Protein AF-A0A392Q9C6-F1 (afdb_monomer_lite)

pLDDT: mean 92.64, std 10.54, range [57.91, 98.56]

Organism: NCBI:txid97028

Secondary structure (DSSP, 8-state):
-HHHHHHHHHTT--EEEEES-TT-HHHHHHHHTSTTHHHHEEEEE--TTSTTTTHHHHTT-S-------------S---

InterPro domains:
  IPR008030 NmrA-like domain [PF05368] (2-69)
  IPR036291 NAD(P)-binding domain superfamily [SSF51735] (2-78)
  IPR050425 NAD(P)-dependent dehydratase-like [PTHR10366] (1-70)

Sequence (79 aa):
ASWLVKFLLQRGYTVRATVRDLNNPNKVDHLLKLDGAKEKLELFKADLLEEGSFDSVIQGCHGVFHTASPAVFDVDNPQ

Radius of gyration: 13.97 Å; chains: 1; bounding box: 29×35×37 Å

Foldseek 3Di:
DQVVLLVCQVVVAQDEEEDQDPPDCVGPVSNCPRVNCVPRYDYAHADPPDPPRCVVVCPPDPDDDPPDDPDDPPPPDPD

Structure (mmCIF, N/CA/C/O backbone):
data_AF-A0A392Q9C6-F1
#
_entry.id   AF-A0A392Q9C6-F1
#
loop_
_atom_site.group_PDB
_atom_site.id
_atom_site.type_symbol
_atom_site.label_atom_id
_atom_site.label_alt_id
_atom_site.label_comp_id
_atom_site.label_asym_id
_atom_site.label_entity_id
_atom_site.label_seq_id
_atom_site.pdbx_PDB_ins_code
_atom_site.Cartn_x
_atom_site.Cartn_y
_atom_site.Cartn_z
_atom_site.occupancy
_atom_site.B_iso_or_equiv
_atom_site.auth_seq_id
_atom_site.auth_comp_id
_atom_site.auth_asym_id
_atom_site.auth_atom_id
_atom_site.pdbx_PDB_model_num
ATOM 1 N N . ALA A 1 1 ? -2.405 5.180 -8.947 1.00 86.06 1 ALA A N 1
ATOM 2 C CA . ALA A 1 1 ? -2.917 4.350 -7.834 1.00 86.06 1 ALA A CA 1
ATOM 3 C C . ALA A 1 1 ? -3.719 5.138 -6.787 1.00 86.06 1 ALA A C 1
ATOM 5 O O . ALA A 1 1 ? -4.759 4.658 -6.362 1.00 86.06 1 ALA A O 1
ATOM 6 N N . SER A 1 2 ? -3.295 6.335 -6.366 1.00 93.75 2 SER A N 1
ATOM 7 C CA . SER A 1 2 ? -3.822 7.009 -5.159 1.00 93.75 2 SER A CA 1
ATOM 8 C C . SER A 1 2 ? -5.335 7.274 -5.151 1.00 93.75 2 SER A C 1
ATOM 10 O O . SER A 1 2 ? -5.979 7.125 -4.118 1.00 93.75 2 SER A O 1
ATOM 12 N N . TRP A 1 3 ? -5.935 7.585 -6.304 1.00 97.12 3 TRP A N 1
ATOM 13 C CA . TRP A 1 3 ? -7.393 7.728 -6.423 1.00 97.12 3 TRP A CA 1
ATOM 14 C C . TRP A 1 3 ? -8.154 6.420 -6.193 1.00 97.12 3 TRP A C 1
ATOM 16 O O . TRP A 1 3 ? -9.203 6.427 -5.558 1.00 97.12 3 TRP A O 1
ATOM 26 N N . LEU A 1 4 ? -7.615 5.292 -6.660 1.00 97.94 4 LEU A N 1
ATOM 27 C CA . LEU A 1 4 ? -8.211 3.982 -6.416 1.00 97.94 4 LEU A CA 1
ATOM 28 C C . LEU A 1 4 ? -8.192 3.655 -4.918 1.00 97.94 4 LEU A C 1
ATOM 30 O O . LEU A 1 4 ? -9.219 3.268 -4.370 1.00 97.94 4 LEU A O 1
ATOM 34 N N . VAL A 1 5 ? -7.057 3.895 -4.251 1.00 98.25 5 VAL A N 1
ATOM 35 C CA . VAL A 1 5 ? -6.924 3.729 -2.794 1.00 98.25 5 VAL A CA 1
ATOM 36 C C . VAL A 1 5 ? -7.970 4.572 -2.063 1.00 98.25 5 VAL A C 1
ATOM 38 O O . VAL A 1 5 ? -8.724 4.037 -1.256 1.00 98.25 5 VAL A O 1
ATOM 41 N N . LYS A 1 6 ? -8.095 5.859 -2.416 1.00 98.38 6 LYS A N 1
ATOM 42 C CA . LYS A 1 6 ? -9.116 6.760 -1.857 1.00 98.38 6 LYS A CA 1
ATOM 43 C C . LYS A 1 6 ? -10.526 6.180 -1.985 1.00 98.38 6 LYS A C 1
ATOM 45 O O . LYS A 1 6 ? -11.263 6.126 -1.006 1.00 98.38 6 LYS A O 1
ATOM 50 N N . PHE A 1 7 ? -10.910 5.737 -3.178 1.00 98.38 7 PHE A N 1
ATOM 51 C CA . PHE A 1 7 ? -12.263 5.244 -3.433 1.00 98.38 7 PHE A CA 1
ATOM 52 C C . PHE A 1 7 ? -12.574 3.899 -2.773 1.00 98.38 7 PHE A C 1
ATOM 54 O O . PHE A 1 7 ? -13.741 3.645 -2.460 1.00 98.38 7 PHE A O 1
ATOM 61 N N . LEU A 1 8 ? -11.569 3.046 -2.574 1.00 98.50 8 LEU A N 1
ATOM 62 C CA . LEU A 1 8 ? -11.710 1.798 -1.826 1.00 98.50 8 LEU A CA 1
ATOM 63 C C . LEU A 1 8 ? -11.877 2.077 -0.326 1.00 98.50 8 LEU A C 1
ATOM 65 O O . LEU A 1 8 ? -12.807 1.549 0.282 1.00 98.50 8 LEU A O 1
ATOM 69 N N . LEU A 1 9 ? -11.067 2.976 0.245 1.00 98.56 9 LEU A N 1
ATOM 70 C CA . LEU A 1 9 ? -11.207 3.406 1.642 1.00 98.56 9 LEU A CA 1
ATOM 71 C C . LEU A 1 9 ? -12.590 4.021 1.907 1.00 98.56 9 LEU A C 1
ATOM 73 O O . LEU A 1 9 ? -13.269 3.629 2.854 1.00 98.56 9 LEU A O 1
ATOM 77 N N . GLN A 1 10 ? -13.066 4.901 1.019 1.00 97.94 10 GLN A N 1
ATOM 78 C CA . GLN A 1 10 ? -14.401 5.513 1.114 1.00 97.94 10 GLN A CA 1
ATOM 79 C C . GLN A 1 10 ? -15.552 4.498 1.040 1.00 97.94 10 GLN A C 1
ATOM 81 O O . GLN A 1 10 ? -16.618 4.732 1.602 1.00 97.94 10 GLN A O 1
ATOM 86 N N . ARG A 1 11 ? -15.347 3.361 0.366 1.00 97.88 11 ARG A N 1
ATOM 87 C CA . ARG A 1 11 ? -16.309 2.246 0.324 1.00 97.88 11 ARG A CA 1
ATOM 88 C C . ARG A 1 11 ? -16.169 1.285 1.507 1.00 97.88 11 ARG A C 1
ATOM 90 O O . ARG A 1 11 ? -16.883 0.292 1.573 1.00 97.88 11 ARG A O 1
ATOM 97 N N . GLY A 1 12 ? -15.267 1.575 2.441 1.00 97.75 12 GLY A N 1
ATOM 98 C CA . GLY A 1 12 ? -15.090 0.819 3.672 1.00 97.75 12 GLY A CA 1
ATOM 99 C C . GLY A 1 12 ? -14.162 -0.389 3.563 1.00 97.75 12 GLY A C 1
ATOM 100 O O . GLY A 1 12 ? -14.074 -1.131 4.544 1.00 97.75 12 GLY A O 1
ATOM 101 N N . 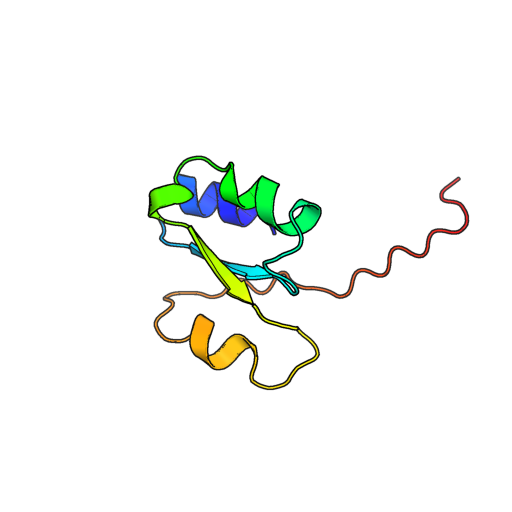TYR A 1 13 ? -13.454 -0.574 2.447 1.00 98.50 13 TYR A N 1
ATOM 102 C CA . TYR A 1 13 ? -12.470 -1.647 2.304 1.00 98.50 13 TYR A CA 1
ATOM 103 C C . TYR A 1 13 ? -11.214 -1.374 3.138 1.00 98.50 13 TYR A C 1
ATOM 105 O O . TYR A 1 13 ? -10.763 -0.233 3.233 1.00 98.50 13 TYR A O 1
ATOM 113 N N . THR A 1 14 ? -10.621 -2.436 3.685 1.00 98.50 14 THR A N 1
ATOM 114 C CA . THR A 1 14 ? -9.217 -2.424 4.116 1.00 98.50 14 THR A CA 1
ATOM 115 C C . THR A 1 14 ? -8.335 -2.527 2.879 1.00 98.50 14 THR A C 1
ATOM 117 O O . THR A 1 14 ? -8.526 -3.420 2.050 1.00 98.50 14 THR A O 1
ATOM 120 N N . VAL A 1 15 ? -7.390 -1.603 2.733 1.00 98.44 15 VAL A N 1
ATOM 121 C CA . VAL A 1 15 ? -6.522 -1.491 1.562 1.00 98.44 15 VAL A CA 1
ATOM 122 C C . VAL A 1 15 ? -5.079 -1.727 1.980 1.00 98.44 15 VAL A C 1
ATOM 124 O O . VAL A 1 15 ? -4.537 -1.003 2.809 1.00 98.44 15 VAL A O 1
ATOM 127 N N . ARG A 1 16 ? -4.436 -2.702 1.337 1.00 98.44 16 ARG A N 1
ATOM 128 C CA . ARG A 1 16 ? -2.982 -2.867 1.368 1.00 98.44 16 ARG A CA 1
ATOM 129 C C . ARG A 1 16 ? -2.407 -2.239 0.106 1.00 98.44 16 ARG A C 1
ATOM 131 O O . ARG A 1 16 ? -2.717 -2.691 -0.995 1.00 98.44 16 ARG A O 1
ATOM 138 N N . ALA A 1 17 ? -1.625 -1.174 0.247 1.00 97.88 17 ALA A N 1
ATOM 139 C CA . ALA A 1 17 ? -0.990 -0.499 -0.881 1.00 97.88 17 ALA A CA 1
ATOM 140 C C . ALA A 1 17 ? 0.525 -0.707 -0.848 1.00 97.88 17 ALA A C 1
ATOM 142 O O . ALA A 1 17 ? 1.155 -0.626 0.203 1.00 97.88 17 ALA A O 1
ATOM 143 N N . THR A 1 18 ? 1.118 -0.946 -2.013 1.00 97.56 18 THR A N 1
ATOM 144 C CA . THR A 1 18 ? 2.562 -1.144 -2.147 1.00 97.56 18 THR A CA 1
ATOM 145 C C . THR A 1 18 ? 3.255 0.115 -2.650 1.00 97.56 18 THR A C 1
ATOM 147 O O . THR A 1 18 ? 2.794 0.751 -3.603 1.00 97.56 18 THR A O 1
ATOM 150 N N . VAL A 1 19 ? 4.404 0.438 -2.065 1.00 96.12 19 VAL A N 1
ATOM 151 C CA . VAL A 1 19 ? 5.333 1.472 -2.539 1.00 96.12 19 VAL A CA 1
ATOM 152 C C . VAL A 1 19 ? 6.749 0.898 -2.607 1.00 96.12 19 VAL A C 1
ATOM 154 O O . VAL A 1 19 ? 7.069 -0.044 -1.894 1.00 96.12 19 VAL A O 1
ATOM 157 N N . ARG A 1 20 ? 7.625 1.470 -3.440 1.00 94.56 20 ARG A N 1
ATOM 158 C CA . ARG A 1 20 ? 9.027 1.007 -3.535 1.00 94.56 20 ARG A CA 1
ATOM 159 C C . ARG A 1 20 ? 9.870 1.379 -2.316 1.00 94.56 20 ARG A C 1
ATOM 161 O O . ARG A 1 20 ? 10.790 0.658 -1.947 1.00 94.56 20 ARG A O 1
ATOM 168 N N . ASP A 1 21 ? 9.554 2.512 -1.697 1.00 94.81 21 ASP A N 1
ATOM 169 C CA . ASP A 1 21 ? 10.252 3.016 -0.521 1.00 94.81 21 ASP A CA 1
ATOM 170 C C . ASP A 1 21 ? 9.251 3.652 0.444 1.00 94.81 21 ASP A C 1
ATOM 172 O O . ASP A 1 21 ? 8.576 4.628 0.106 1.00 94.81 21 ASP A O 1
ATOM 176 N N . LEU A 1 22 ? 9.156 3.073 1.640 1.00 95.69 22 LEU A N 1
ATOM 177 C CA . LEU A 1 22 ? 8.291 3.550 2.717 1.00 95.69 22 LEU A CA 1
ATOM 178 C C . LEU A 1 22 ? 8.825 4.836 3.360 1.00 95.69 22 LEU A C 1
ATOM 180 O O . LEU A 1 22 ? 8.050 5.592 3.936 1.00 95.69 22 LEU A O 1
ATOM 184 N N . ASN A 1 23 ? 10.126 5.106 3.230 1.00 95.88 23 ASN A N 1
ATOM 185 C CA . ASN A 1 23 ? 10.781 6.262 3.840 1.00 95.88 23 ASN A CA 1
ATOM 186 C C . ASN A 1 23 ? 10.753 7.506 2.943 1.00 95.88 23 ASN A C 1
ATOM 188 O O . ASN A 1 23 ? 11.312 8.537 3.308 1.00 95.88 23 ASN A O 1
ATOM 192 N N . ASN A 1 24 ? 10.114 7.432 1.771 1.00 95.69 24 ASN A N 1
ATOM 193 C CA . ASN A 1 24 ? 10.013 8.552 0.845 1.00 95.69 24 ASN A CA 1
ATOM 194 C C . ASN A 1 24 ? 8.687 9.316 1.050 1.00 95.69 24 ASN A C 1
ATOM 196 O O . ASN A 1 24 ? 7.674 8.929 0.453 1.00 95.69 24 ASN A O 1
ATOM 200 N N . PRO A 1 25 ? 8.665 10.425 1.820 1.00 94.69 25 PRO A N 1
ATOM 201 C CA . PRO A 1 25 ? 7.434 11.158 2.139 1.00 94.69 25 PRO A CA 1
ATOM 202 C C . PRO A 1 25 ? 6.704 11.650 0.886 1.00 94.69 25 PRO A C 1
ATOM 204 O O . PRO A 1 25 ? 5.478 11.593 0.821 1.00 94.69 25 PRO A O 1
ATOM 207 N N . ASN A 1 26 ? 7.429 12.005 -0.182 1.00 92.81 26 ASN A N 1
ATOM 208 C CA . ASN A 1 26 ? 6.816 12.422 -1.448 1.00 92.81 26 ASN A CA 1
ATOM 209 C C . ASN A 1 26 ? 5.950 11.316 -2.078 1.00 92.81 26 ASN A C 1
ATOM 211 O O . ASN A 1 26 ? 5.031 11.599 -2.850 1.00 92.81 26 ASN A O 1
ATOM 215 N N . LYS A 1 27 ? 6.238 10.046 -1.772 1.00 91.81 27 LYS A N 1
ATOM 216 C CA . LYS A 1 27 ? 5.497 8.885 -2.275 1.00 91.81 27 LYS A CA 1
ATOM 217 C C . LYS A 1 27 ? 4.463 8.349 -1.288 1.00 91.81 27 LYS A C 1
ATOM 219 O O . LYS A 1 27 ? 3.510 7.732 -1.755 1.00 91.81 27 LYS A O 1
ATOM 224 N N . VAL A 1 28 ? 4.598 8.598 0.017 1.00 96.62 28 VAL A N 1
ATOM 225 C CA . VAL A 1 28 ? 3.689 8.027 1.032 1.00 96.62 28 VAL A CA 1
ATOM 226 C C . VAL A 1 28 ? 2.714 9.034 1.643 1.00 96.62 28 VAL A C 1
ATOM 228 O O . VAL A 1 28 ? 1.564 8.675 1.892 1.00 96.62 28 VAL A O 1
ATOM 231 N N . ASP A 1 29 ? 3.097 10.303 1.812 1.00 97.25 29 ASP A N 1
ATOM 232 C CA . ASP A 1 29 ? 2.300 11.292 2.556 1.00 97.25 29 ASP A CA 1
ATOM 233 C C . ASP A 1 29 ? 0.891 11.468 1.998 1.00 97.25 29 ASP A C 1
ATOM 235 O O . ASP A 1 29 ? -0.082 11.586 2.740 1.00 97.25 29 ASP A O 1
ATOM 239 N N . HIS A 1 30 ? 0.775 11.505 0.673 1.00 97.00 30 HIS A N 1
ATOM 240 C CA . HIS A 1 30 ? -0.504 11.716 0.009 1.00 97.00 30 HIS A CA 1
ATOM 241 C C . HIS A 1 30 ? -1.467 10.532 0.194 1.00 97.00 30 HIS A C 1
ATOM 243 O O . HIS A 1 30 ? -2.672 10.723 0.072 1.00 97.00 30 HIS A O 1
ATOM 249 N N . LEU A 1 31 ? -0.958 9.328 0.487 1.00 98.06 31 LEU A N 1
ATOM 250 C CA . LEU A 1 31 ? -1.769 8.156 0.825 1.00 98.06 31 LEU A CA 1
ATOM 251 C C . LEU A 1 31 ? -2.174 8.187 2.302 1.00 98.06 31 LEU A C 1
ATOM 253 O O . LEU A 1 31 ? -3.337 7.963 2.622 1.00 98.06 31 LEU A O 1
ATOM 257 N N . LEU A 1 32 ? -1.235 8.530 3.189 1.00 97.69 32 LEU A N 1
ATOM 258 C CA . LEU A 1 32 ? -1.468 8.611 4.636 1.00 97.69 32 LEU A CA 1
ATOM 259 C C . LEU A 1 32 ? -2.450 9.729 5.031 1.00 97.69 32 LEU A C 1
ATOM 261 O O . LEU A 1 32 ? -3.077 9.655 6.084 1.00 97.69 32 LEU A O 1
ATOM 265 N N . LYS A 1 33 ? -2.593 10.759 4.188 1.00 97.94 33 LYS A N 1
ATOM 266 C CA . LYS A 1 33 ? -3.538 11.874 4.372 1.00 97.94 33 LYS A CA 1
ATOM 267 C C . LYS A 1 33 ? -4.952 11.590 3.842 1.00 97.94 33 LYS A C 1
ATOM 269 O O . LYS A 1 33 ? -5.799 12.472 3.930 1.00 97.94 33 LYS A O 1
ATOM 274 N N . LEU A 1 34 ? -5.215 10.414 3.263 1.00 98.31 34 LEU A N 1
ATOM 275 C CA . LEU A 1 34 ? -6.557 10.060 2.789 1.00 98.31 34 LEU A CA 1
ATOM 276 C C . LEU A 1 34 ? -7.512 9.800 3.964 1.00 98.31 34 LEU A C 1
ATOM 278 O O . LEU A 1 34 ? -7.123 9.228 4.981 1.00 98.31 34 LEU A O 1
AT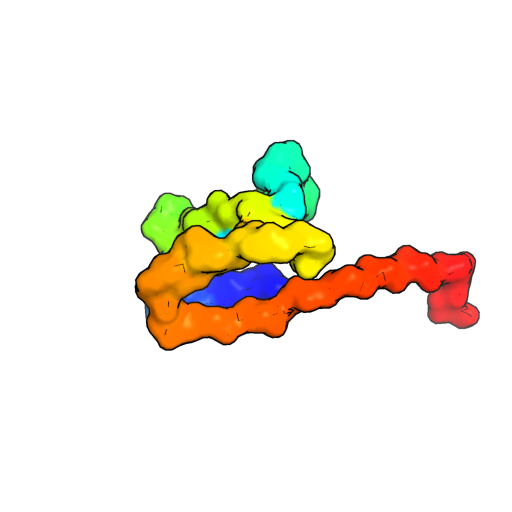OM 282 N N . ASP A 1 35 ? -8.784 10.159 3.792 1.00 97.81 35 ASP A N 1
ATOM 283 C CA . ASP A 1 35 ? -9.828 9.842 4.770 1.00 97.81 35 ASP A CA 1
ATOM 284 C C . ASP A 1 35 ? -9.938 8.320 4.964 1.00 97.81 35 ASP A C 1
ATOM 286 O O . ASP A 1 35 ? -10.050 7.564 3.994 1.00 97.81 35 ASP A O 1
ATOM 290 N N . GLY A 1 36 ? -9.896 7.867 6.220 1.00 97.75 36 GLY A N 1
ATOM 291 C CA . GLY A 1 36 ? -9.917 6.445 6.584 1.00 97.75 36 GLY A CA 1
ATOM 292 C C . GLY A 1 36 ? -8.565 5.728 6.482 1.00 97.75 36 GLY A C 1
ATOM 293 O O . GLY A 1 36 ? -8.491 4.525 6.741 1.00 97.75 36 GLY A O 1
ATOM 294 N N . ALA A 1 37 ? -7.488 6.424 6.095 1.00 98.00 37 ALA A N 1
ATOM 295 C CA . ALA A 1 37 ? -6.171 5.805 5.964 1.00 98.00 37 ALA A CA 1
ATOM 296 C C . ALA A 1 37 ? -5.614 5.316 7.306 1.00 98.00 37 ALA A C 1
ATOM 298 O O . ALA A 1 37 ? -5.043 4.233 7.366 1.00 98.00 37 ALA A O 1
ATOM 299 N N . LYS A 1 38 ? -5.805 6.074 8.391 1.00 97.62 38 LYS A N 1
ATOM 300 C CA . LYS A 1 38 ? -5.271 5.711 9.715 1.00 97.62 38 LYS A CA 1
ATOM 301 C C . LYS A 1 38 ? -5.817 4.377 10.227 1.00 97.62 38 LYS A C 1
ATOM 303 O O . LYS A 1 38 ? -5.140 3.702 10.991 1.00 97.62 38 LYS A O 1
ATOM 308 N N . GLU A 1 39 ? -7.029 4.016 9.820 1.00 97.88 39 GLU A N 1
ATOM 309 C CA . GLU A 1 39 ? -7.744 2.837 10.299 1.00 97.88 39 GLU A CA 1
ATOM 310 C C . GLU A 1 39 ? -7.669 1.658 9.324 1.00 97.88 39 GLU A C 1
ATOM 312 O O . GLU A 1 39 ? -7.730 0.507 9.753 1.00 97.88 39 GLU A O 1
ATOM 317 N N . LYS A 1 40 ? -7.613 1.931 8.013 1.00 98.38 40 LYS A N 1
ATOM 318 C CA . LYS A 1 40 ? -7.839 0.917 6.968 1.00 98.38 40 LYS A CA 1
ATOM 319 C C . LYS A 1 40 ? -6.784 0.876 5.867 1.00 98.38 40 LYS A C 1
ATOM 321 O O . LYS A 1 40 ? -6.922 0.053 4.963 1.00 98.38 40 LYS A O 1
ATOM 326 N N . LEU A 1 41 ? -5.764 1.734 5.904 1.00 98.44 41 LEU A N 1
ATOM 327 C CA . LEU A 1 41 ? -4.648 1.683 4.961 1.00 98.44 41 LEU A CA 1
ATOM 328 C C . LEU A 1 41 ? -3.408 1.088 5.625 1.00 98.44 41 LEU A C 1
ATOM 330 O O . LEU A 1 41 ? -2.892 1.624 6.601 1.00 98.44 41 LEU A O 1
ATOM 334 N N . GLU A 1 42 ? -2.870 0.043 5.010 1.00 98.06 42 GLU A N 1
ATOM 335 C CA . GLU A 1 42 ? -1.569 -0.524 5.351 1.00 98.06 42 GLU A CA 1
ATOM 336 C C . GLU A 1 42 ? -0.615 -0.333 4.163 1.00 98.06 42 GLU A C 1
ATOM 338 O O . GLU A 1 42 ? -0.948 -0.678 3.023 1.00 98.06 42 GLU A O 1
ATOM 343 N N . LEU A 1 43 ? 0.565 0.242 4.413 1.00 97.75 43 LEU A N 1
ATOM 344 C CA . LEU A 1 43 ? 1.600 0.423 3.395 1.00 97.75 43 LEU A CA 1
ATOM 345 C C . LEU A 1 43 ? 2.654 -0.677 3.503 1.00 97.75 43 LEU A C 1
ATOM 347 O O . LEU A 1 43 ? 3.214 -0.906 4.572 1.00 97.75 43 LEU A O 1
ATOM 351 N N . PHE A 1 44 ? 2.969 -1.300 2.371 1.00 97.56 44 PHE A N 1
ATOM 352 C CA . PHE A 1 44 ? 3.995 -2.332 2.255 1.00 97.56 44 PHE A CA 1
ATOM 353 C C 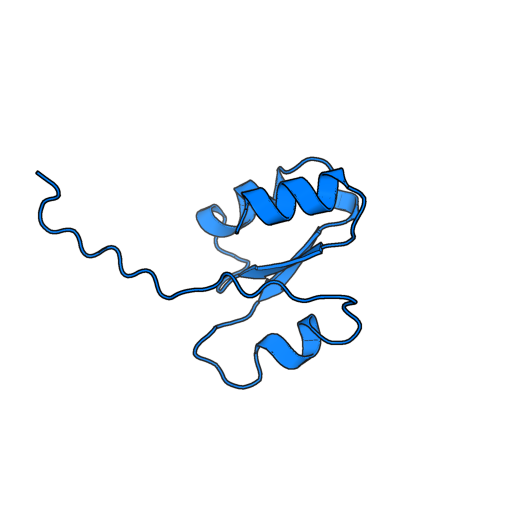. PHE A 1 44 ? 5.070 -1.906 1.262 1.00 97.56 44 PHE A C 1
ATOM 355 O O . PHE A 1 44 ? 4.791 -1.216 0.278 1.00 97.56 44 PHE A O 1
ATOM 362 N N . LYS A 1 45 ? 6.306 -2.344 1.503 1.00 97.12 45 LYS A N 1
ATOM 363 C CA . LYS A 1 45 ? 7.369 -2.231 0.509 1.00 97.12 45 LYS A CA 1
ATOM 364 C C . LYS A 1 45 ? 7.235 -3.375 -0.498 1.00 97.12 45 LYS A C 1
ATOM 366 O O . LYS A 1 45 ? 7.195 -4.523 -0.076 1.00 97.12 45 LYS A O 1
ATOM 371 N N . ALA A 1 46 ? 7.196 -3.060 -1.790 1.00 96.81 46 ALA A N 1
ATOM 372 C CA . ALA A 1 46 ? 7.331 -4.038 -2.872 1.00 96.81 46 ALA A CA 1
ATOM 373 C C . ALA A 1 46 ? 7.893 -3.363 -4.130 1.00 96.81 46 ALA A C 1
ATOM 375 O O . ALA A 1 46 ? 7.647 -2.172 -4.364 1.00 96.81 46 ALA A O 1
ATOM 376 N N . ASP A 1 47 ? 8.622 -4.123 -4.944 1.00 94.25 47 ASP A N 1
ATOM 377 C CA . ASP A 1 47 ? 9.189 -3.656 -6.208 1.00 94.25 47 ASP A CA 1
ATOM 378 C C . ASP A 1 47 ? 8.768 -4.578 -7.354 1.00 94.25 47 ASP A C 1
ATOM 380 O O . ASP A 1 47 ? 8.925 -5.793 -7.291 1.00 94.25 47 ASP A O 1
ATOM 384 N N . LEU A 1 48 ? 8.245 -3.982 -8.425 1.00 93.94 48 LEU A N 1
ATOM 385 C CA . LEU A 1 48 ? 7.787 -4.695 -9.616 1.00 93.94 48 LEU A CA 1
ATOM 386 C C . LEU A 1 48 ? 8.875 -5.570 -10.249 1.00 93.94 48 LEU A C 1
ATOM 388 O O . LEU A 1 48 ? 8.554 -6.57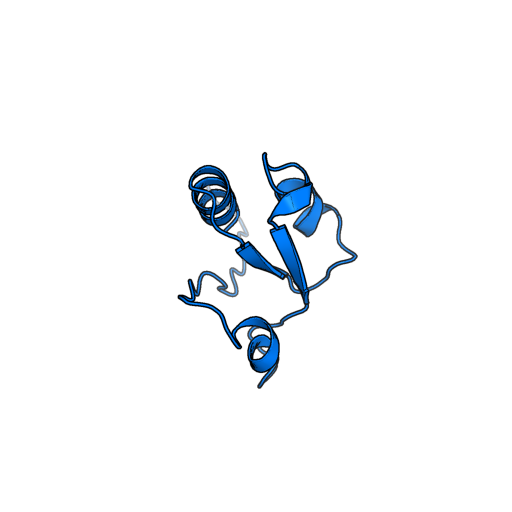7 -10.871 1.00 93.94 48 LEU A O 1
ATOM 392 N N . LEU A 1 49 ? 10.138 -5.165 -10.124 1.00 93.12 49 LEU A N 1
ATOM 393 C CA . LEU A 1 49 ? 11.271 -5.864 -10.727 1.00 93.12 49 LEU A CA 1
ATOM 394 C C . LEU A 1 49 ? 11.890 -6.917 -9.797 1.00 93.12 49 LEU A C 1
ATOM 396 O O . LEU A 1 49 ? 12.785 -7.643 -10.220 1.00 93.12 49 LEU A O 1
ATOM 400 N N . GLU A 1 50 ? 11.433 -6.999 -8.547 1.00 96.19 50 GLU A N 1
ATOM 401 C CA . GLU A 1 50 ? 11.898 -7.974 -7.564 1.00 96.19 50 GLU A CA 1
ATOM 402 C C . GLU A 1 50 ? 10.904 -9.138 -7.481 1.00 96.19 50 GLU A C 1
ATOM 404 O O . GLU A 1 50 ? 9.751 -8.973 -7.068 1.00 96.19 50 GLU A O 1
ATOM 409 N N . GLU A 1 51 ? 11.356 -10.324 -7.892 1.00 96.94 51 GLU A N 1
ATOM 410 C CA . GLU A 1 51 ? 10.563 -11.552 -7.852 1.00 96.94 51 GLU A CA 1
ATOM 411 C C . GLU A 1 51 ? 10.099 -11.866 -6.421 1.00 96.94 51 GLU A C 1
ATOM 413 O O . GLU A 1 51 ? 10.853 -11.732 -5.459 1.00 96.94 51 GLU A O 1
ATOM 418 N N . GLY A 1 52 ? 8.830 -12.252 -6.275 1.00 97.00 52 GLY A N 1
ATOM 419 C CA . GLY A 1 52 ? 8.229 -12.592 -4.982 1.00 97.00 52 GLY A CA 1
ATOM 420 C C . GLY A 1 52 ? 7.941 -11.404 -4.055 1.00 97.00 52 GLY A C 1
ATOM 421 O O . GLY A 1 52 ? 7.345 -11.586 -2.992 1.00 97.00 52 GLY A O 1
ATOM 422 N N . SER A 1 53 ? 8.283 -10.166 -4.439 1.00 97.25 53 SER A N 1
ATOM 423 C CA . SER A 1 53 ? 8.116 -8.994 -3.559 1.00 97.25 53 SER A CA 1
ATOM 424 C C . SER A 1 53 ? 6.654 -8.680 -3.195 1.00 97.25 53 SER A C 1
ATOM 426 O O . SER A 1 53 ? 6.397 -7.954 -2.233 1.00 97.25 53 SER A O 1
ATOM 428 N N . PHE A 1 54 ? 5.686 -9.251 -3.923 1.00 97.62 54 PHE A N 1
ATOM 429 C CA . PHE A 1 54 ? 4.249 -9.084 -3.680 1.00 97.62 54 PHE A CA 1
ATOM 430 C C . PHE A 1 54 ? 3.581 -10.281 -2.984 1.00 97.62 54 PHE A C 1
ATOM 432 O O . PHE A 1 54 ? 2.410 -10.178 -2.606 1.00 97.62 54 PHE A O 1
ATOM 439 N N . ASP A 1 55 ? 4.280 -11.403 -2.800 1.00 96.94 55 ASP A N 1
ATOM 440 C CA . ASP A 1 55 ? 3.657 -12.671 -2.392 1.00 96.94 55 ASP A CA 1
ATOM 441 C C . ASP A 1 55 ? 2.958 -12.549 -1.033 1.00 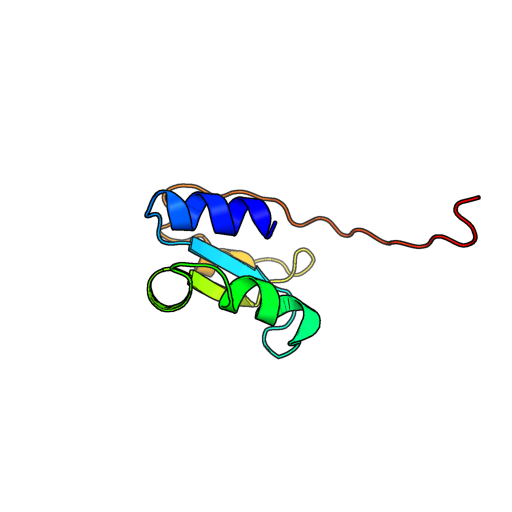96.94 55 ASP A C 1
ATOM 443 O O . ASP A 1 55 ? 1.792 -12.918 -0.871 1.00 96.94 55 ASP A O 1
ATOM 447 N N . SER A 1 56 ? 3.648 -11.948 -0.063 1.00 95.31 56 SER A N 1
ATOM 448 C CA . SER A 1 56 ? 3.133 -11.773 1.297 1.00 95.31 56 SER A CA 1
ATOM 449 C C . SER A 1 56 ? 1.991 -10.756 1.377 1.00 95.31 56 SER A C 1
ATOM 451 O O . SER A 1 56 ? 1.017 -10.980 2.096 1.00 95.31 56 SER A O 1
ATOM 453 N N . VAL A 1 57 ? 2.065 -9.649 0.627 1.00 96.00 57 VAL A N 1
ATOM 454 C CA . VAL A 1 57 ? 1.056 -8.578 0.704 1.00 96.00 57 VAL A CA 1
ATOM 455 C C . VAL A 1 57 ? -0.272 -8.994 0.068 1.00 96.00 57 VAL A C 1
ATOM 457 O O . VAL A 1 57 ? -1.333 -8.599 0.560 1.00 96.00 57 VAL A O 1
ATOM 460 N N . ILE A 1 58 ? -0.221 -9.823 -0.981 1.00 97.12 58 ILE A N 1
ATOM 461 C CA . ILE A 1 58 ? -1.403 -10.344 -1.679 1.00 97.12 58 ILE A CA 1
ATOM 462 C C . ILE A 1 58 ? -2.101 -11.446 -0.868 1.00 97.12 58 ILE A C 1
ATOM 464 O O . ILE A 1 58 ? -3.317 -11.623 -0.985 1.00 97.12 58 ILE A O 1
ATOM 468 N N . GLN A 1 59 ? -1.373 -12.181 -0.024 1.00 96.94 59 GLN A N 1
ATOM 469 C CA . GLN A 1 59 ? -1.942 -13.291 0.735 1.00 96.94 59 GLN A CA 1
ATOM 470 C C . GLN A 1 59 ? -3.125 -12.839 1.615 1.00 96.94 59 GLN A C 1
ATOM 472 O O . GLN A 1 59 ? -3.015 -11.949 2.462 1.00 96.94 59 GLN A O 1
ATOM 477 N N . GLY A 1 60 ? -4.278 -13.487 1.430 1.00 96.19 60 GLY A N 1
ATOM 478 C CA . GLY A 1 60 ? -5.508 -13.188 2.171 1.00 96.19 60 GLY A CA 1
ATOM 479 C C . GLY A 1 60 ? -6.297 -11.979 1.653 1.00 96.19 60 GLY A C 1
ATOM 480 O O . GLY A 1 60 ? -7.336 -11.652 2.224 1.00 96.19 60 GLY A O 1
ATOM 481 N N . CYS A 1 61 ? -5.853 -11.316 0.579 1.00 97.69 61 CYS A N 1
ATOM 482 C CA . CYS A 1 61 ? -6.658 -10.301 -0.096 1.00 97.69 61 CYS A CA 1
ATOM 483 C C . CYS A 1 61 ? -7.792 -10.945 -0.907 1.00 97.69 61 CYS A C 1
ATOM 485 O O . CYS A 1 61 ? -7.585 -11.908 -1.638 1.00 97.69 61 CYS A O 1
ATOM 487 N N . HIS A 1 62 ? -8.989 -10.356 -0.840 1.00 97.50 62 HIS A N 1
ATOM 488 C CA . HIS A 1 62 ? -10.140 -10.778 -1.653 1.00 97.50 62 HIS A CA 1
ATOM 489 C C . HIS A 1 62 ? -10.010 -10.399 -3.137 1.00 97.50 62 HIS A C 1
ATOM 491 O O . HIS A 1 62 ? -10.670 -10.984 -3.990 1.00 97.50 62 HIS A O 1
ATOM 497 N N . GLY A 1 63 ? -9.195 -9.392 -3.448 1.00 97.50 63 GLY A N 1
ATOM 498 C CA . GLY A 1 63 ? -8.956 -8.926 -4.806 1.00 97.50 63 GLY A CA 1
ATOM 499 C C . GLY A 1 63 ? -7.692 -8.082 -4.876 1.00 97.50 63 GLY A C 1
ATOM 500 O O . GLY A 1 63 ? -7.313 -7.439 -3.895 1.00 97.50 63 GLY A O 1
ATOM 501 N N . VAL A 1 64 ? -7.046 -8.093 -6.041 1.00 97.94 64 VAL A N 1
ATOM 502 C CA . VAL A 1 64 ? -5.796 -7.371 -6.300 1.00 97.94 64 VAL A CA 1
ATOM 503 C C . VAL A 1 64 ? -5.983 -6.463 -7.507 1.00 97.94 64 VAL A C 1
ATOM 505 O O . VAL A 1 64 ? -6.419 -6.905 -8.567 1.00 97.94 64 VAL A O 1
ATOM 508 N N . PHE A 1 65 ? -5.613 -5.192 -7.352 1.00 97.69 65 PHE A N 1
ATOM 509 C CA . PHE A 1 65 ? -5.542 -4.234 -8.450 1.00 97.69 65 PHE A CA 1
ATOM 510 C C . PHE A 1 65 ? -4.079 -3.958 -8.783 1.00 97.69 65 PHE A C 1
ATOM 512 O O . PHE A 1 65 ? -3.402 -3.202 -8.083 1.00 97.69 65 PHE A O 1
ATOM 519 N N . HIS A 1 66 ? -3.589 -4.544 -9.870 1.00 95.88 66 HIS A N 1
ATOM 520 C CA . HIS A 1 66 ? -2.255 -4.239 -10.363 1.00 95.88 66 HIS A CA 1
ATOM 521 C C . HIS A 1 66 ? -2.273 -2.911 -11.133 1.00 95.88 66 HIS A C 1
ATOM 523 O O . HIS A 1 66 ? -2.846 -2.814 -12.214 1.00 95.88 66 HIS A O 1
ATOM 529 N N . THR A 1 67 ? -1.687 -1.864 -10.546 1.00 94.25 67 THR A N 1
ATOM 530 C CA . THR A 1 67 ? -1.613 -0.516 -11.155 1.00 94.25 67 THR A CA 1
ATOM 531 C C . THR A 1 67 ? -0.189 0.034 -11.231 1.00 94.25 67 THR A C 1
ATOM 533 O O . THR A 1 67 ? 0.015 1.163 -11.678 1.00 94.25 67 THR A O 1
ATOM 536 N N . ALA A 1 68 ? 0.791 -0.741 -10.756 1.00 90.88 68 ALA A N 1
ATOM 537 C CA . ALA A 1 68 ? 2.195 -0.386 -10.845 1.00 90.88 68 ALA A CA 1
ATOM 538 C C . ALA A 1 68 ? 2.652 -0.538 -12.297 1.00 90.88 68 ALA A C 1
ATOM 540 O O . ALA A 1 68 ? 2.431 -1.566 -12.921 1.00 90.88 68 ALA A O 1
ATOM 541 N N . SER A 1 69 ? 3.292 0.495 -12.826 1.00 86.81 69 SER A N 1
ATOM 542 C CA . SER A 1 69 ? 3.961 0.456 -14.119 1.00 86.81 69 SER A CA 1
ATOM 543 C C . SER A 1 69 ? 5.228 1.301 -14.005 1.00 86.81 69 SER A C 1
ATOM 545 O O . SER A 1 69 ? 5.173 2.362 -13.363 1.00 86.81 69 SER A O 1
ATOM 547 N N . PRO A 1 70 ? 6.370 0.869 -14.567 1.00 76.69 70 PRO A N 1
ATOM 548 C CA . PRO A 1 70 ? 7.548 1.710 -14.688 1.00 76.69 70 PRO A CA 1
ATOM 549 C C . PRO A 1 70 ? 7.236 2.845 -15.671 1.00 76.69 70 PRO A C 1
ATOM 551 O O . PRO A 1 70 ? 7.468 2.748 -16.869 1.00 76.69 70 PRO A O 1
ATOM 554 N N . ALA A 1 71 ? 6.663 3.935 -15.169 1.00 67.25 71 ALA A N 1
ATOM 555 C CA . ALA A 1 71 ? 6.523 5.154 -15.944 1.00 67.25 71 ALA A CA 1
ATOM 556 C C . ALA A 1 71 ? 7.862 5.898 -15.893 1.00 67.25 71 ALA A C 1
ATOM 558 O O . ALA A 1 71 ? 8.183 6.553 -14.897 1.00 67.25 71 ALA A O 1
ATOM 559 N N . VAL A 1 72 ? 8.661 5.750 -16.947 1.00 64.50 72 VAL A N 1
ATOM 560 C CA . VAL A 1 72 ? 9.808 6.623 -17.191 1.00 64.50 72 VAL A CA 1
ATOM 561 C C . VAL A 1 72 ? 9.250 7.892 -17.824 1.00 64.50 72 VAL A C 1
ATOM 563 O O . VAL A 1 72 ? 8.799 7.877 -18.965 1.00 64.50 72 VAL A O 1
ATOM 566 N N . PHE A 1 73 ? 9.210 8.978 -17.057 1.00 63.50 73 PHE A N 1
ATOM 567 C CA . PHE A 1 73 ? 8.897 10.300 -17.591 1.00 63.50 73 PHE A CA 1
ATOM 568 C C . PHE A 1 73 ? 10.205 10.935 -18.056 1.00 63.50 73 PHE A C 1
ATOM 570 O O . PHE A 1 73 ? 10.753 11.793 -17.370 1.00 63.50 73 PHE A O 1
ATOM 577 N N . ASP A 1 74 ? 10.726 10.442 -19.176 1.00 62.03 74 ASP A N 1
ATOM 578 C CA . ASP A 1 74 ? 11.814 11.098 -19.894 1.00 62.03 74 ASP A CA 1
ATOM 579 C C . ASP A 1 74 ? 11.168 12.008 -20.936 1.00 62.03 74 ASP A C 1
ATOM 581 O O . ASP A 1 74 ? 10.664 11.556 -21.964 1.00 62.03 74 ASP A O 1
ATOM 585 N N . VAL A 1 75 ? 11.007 13.277 -20.571 1.00 66.62 75 VAL A N 1
ATOM 586 C CA . VAL A 1 75 ? 10.339 14.276 -21.404 1.00 66.62 75 VAL A CA 1
ATOM 587 C C . VAL A 1 75 ? 11.337 15.395 -21.639 1.00 66.62 75 VAL A C 1
ATOM 589 O O . VAL A 1 75 ? 11.423 16.326 -20.843 1.00 66.62 75 VAL A O 1
ATOM 592 N N . ASP A 1 76 ? 12.088 15.288 -22.734 1.00 69.50 76 ASP A N 1
ATOM 593 C CA . ASP A 1 76 ? 13.085 16.294 -23.117 1.00 69.50 76 ASP A CA 1
ATOM 594 C C . ASP A 1 76 ? 12.439 17.646 -23.469 1.00 69.50 76 ASP A C 1
ATOM 596 O O . ASP A 1 76 ? 12.999 18.699 -23.169 1.00 69.50 76 ASP A O 1
ATOM 600 N N . ASN A 1 77 ? 11.237 17.640 -24.063 1.00 63.09 77 ASN A N 1
ATOM 601 C CA . ASN A 1 77 ? 10.408 18.828 -24.282 1.00 63.09 77 ASN A CA 1
ATOM 602 C C . ASN A 1 77 ? 8.969 18.418 -24.680 1.00 63.09 77 ASN A C 1
ATOM 604 O O . ASN A 1 77 ? 8.800 17.797 -25.727 1.00 63.09 77 ASN A O 1
ATOM 608 N N . PRO A 1 78 ? 7.924 18.724 -23.888 1.00 68.75 78 PR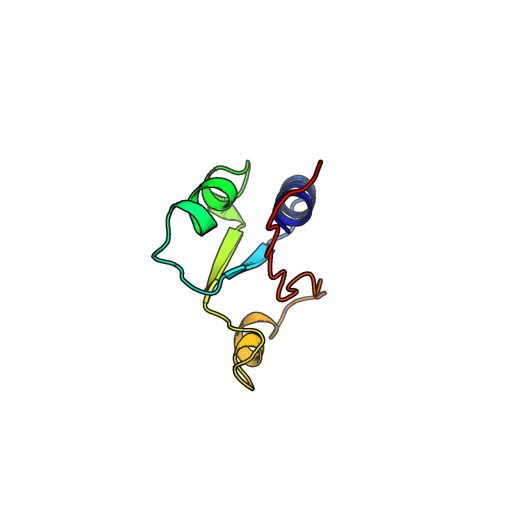O A N 1
ATOM 609 C CA . PRO A 1 78 ? 6.540 18.358 -24.211 1.00 68.75 78 PRO A CA 1
ATOM 610 C C . PRO A 1 78 ? 5.815 19.341 -25.152 1.00 68.75 78 PRO A C 1
ATOM 612 O O . PRO A 1 78 ? 4.607 19.187 -25.343 1.00 68.75 78 PRO A O 1
ATOM 615 N N . GLN A 1 79 ? 6.505 20.367 -25.667 1.00 57.91 79 GLN A N 1
ATOM 616 C CA . GLN A 1 79 ? 5.942 21.400 -26.550 1.00 57.91 79 GLN A CA 1
ATOM 617 C C . GLN A 1 79 ? 5.947 21.012 -28.028 1.00 57.91 79 GLN A C 1
ATOM 619 O O . GLN A 1 79 ? 6.985 20.496 -28.499 1.00 57.91 79 GLN A O 1
#